Protein 1P90 (pdb70)

Sequence (123 aa):
ERVPEGSIRVAIASNNGEQLDGHFGSCLRFLVYQVSAKDASLVDIRSTLDVALAEDKNAWRVEQIQDCQVLYVVSIGGPAAAKVVRAGIHPLKKPKGCAAQEAIAELQTVMAGSPPPWLAKLV

InterPro domains:
  IPR003731 Dinitrogenase iron-molybdenum cofactor biosynthesis [PF02579] (115-206)
  IPR013480 Nitrogen fixation protein NifX [TIGR02663] (106-220)
  IPR031763 Dinitrogenase iron-molybdenum cofactor, N-terminal [PF16844] (7-91)
  IPR034169 NifX-like domain [cd00853] (107-206)
  IPR036105 Dinitrogenase iron-molybdenum cofactor biosynthesis superfamily [G3DSA:3.30.420.130] (99-221)
  IPR036105 Dinitrogenase iron-molybdenum cofactor biosynthesis superfamily [SSF53146] (102-219)
  IPR038127 Dinitrogenase iron-molybdenum cofactor, N-terminal domain superfamily [G3DSA:1.10.150.590] (1-96)
  IPR051840 NifX/NifY domain-containing protein [PTHR33937] (106-219)

Foldseek 3Di:
DLQDFQWFKEWAFAADDQWNAAELQDGQWIFIWIDGLPDIGGDDIGGLVCLVVDPPNLLSSLVSCLRGQEYEHLYYDPVSVVSNVVSNHHYDHNVVIDGNVVVSNVVSVCNVPPPPPVSVSRD

Solvent-accessible surface area: 6659 Å² total; per-residue (Å²): 123,232,34,64,183,25,17,1,29,0,0,0,0,0,43,88,60,73,71,0,39,0,80,1,42,76,5,95,63,0,0,0,8,41,0,23,23,189,100,50,56,74,74,60,83,50,70,8,142,79,24,75,153,17,180,108,83,40,48,43,25,7,103,39,0,105,50,5,52,1,0,9,0,14,46,28,45,54,95,6,20,38,94,0,82,202,37,52,2,72,33,65,126,59,104,205,27,22,21,0,86,100,0,6,50,79,10,28,100,66,6,70,52,106,30,54,100,80,3,47,171,64,61

Radius of gyration: 13.54 Å; Cα contacts (8 Å, |Δi|>4): 240; chains: 1; bounding box: 26×32×35 Å

Secondary structure (DSSP, 8-state):
----TTEEEEEEEESSTTEE--BTTT-SEEEEEEEESS-EEEEEEEE-GGGGG-SSHHHHHHHHTTT-SEEEESB--HHHHHHHHHTT-EEEE-TT-EEHHHHHHHHHHHHHS---HHHHHH-

Nearest PDB structures (foldseek):
  1p90-assembly1_A  TM=1.008E+00  e=9.260E-25  Azotobacter vinelandii
  2re2-assembly1_A  TM=8.038E-01  e=6.217E-05  Thermoplasma acidophilum DSM 1728
  1o13-assembly1_A  TM=7.625E-01  e=7.097E-04  Thermotoga maritima
  1t3v-assembly1_A  TM=7.363E-01  e=1.879E-03  Thermotoga maritima
  4s01-assembly2_B  TM=4.658E-01  e=2.474E+00  Ruegeria lacuscaerulensis ITI-1157

B-factor: mean 28.6, std 18.73, range [7.7, 100.0]

CATH classification: 3.30.420.130

Organism: Azotobacter vinelandii (NCBI:txid354)

Structure (mmCIF, N/CA/C/O backbone):
da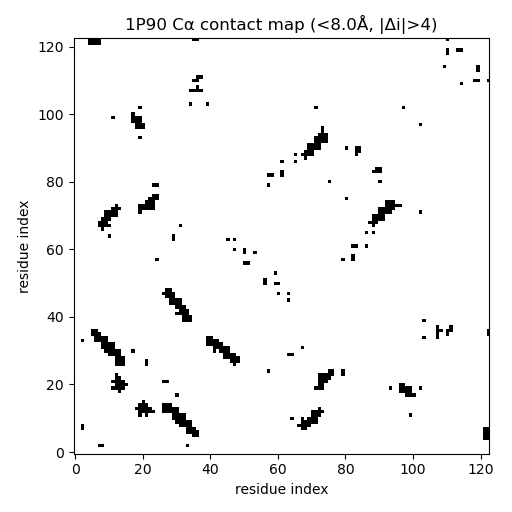ta_1P90
#
_entry.id   1P90
#
_cell.length_a   49.200
_cell.length_b   49.200
_cell.length_c   99.200
_cell.angle_alpha   90.00
_cell.angle_beta   90.00
_cell.angle_gamma   120.00
#
_symmetry.space_group_name_H-M   'P 32 2 1'
#
loop_
_entity.id
_entity.type
_entity.pdbx_description
1 polymer 'hypothetical protein'
2 non-polymer 1,2-ETHANEDIOL
3 water water
#
loop_
_atom_site.group_PDB
_atom_site.id
_atom_site.type_symbol
_atom_site.label_atom_id
_atom_site.label_alt_id
_atom_site.label_comp_id
_atom_site.label_asym_id
_atom_site.label_entity_id
_atom_site.label_seq_id
_atom_site.pdbx_PDB_ins_code
_atom_site.Cartn_x
_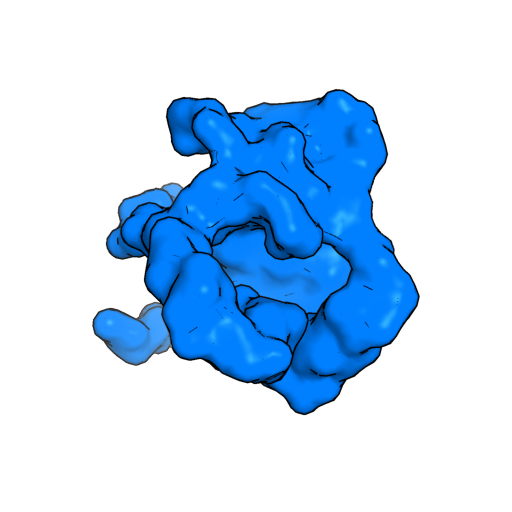atom_site.Cartn_y
_atom_site.Cartn_z
_atom_site.occupancy
_atom_site.B_iso_or_equiv
_atom_site.auth_seq_id
_atom_site.auth_comp_id
_atom_site.auth_asym_id
_atom_site.auth_atom_id
_atom_site.pdbx_PDB_model_num
ATOM 1 N N . GLU A 1 1 ? 1.058 36.484 17.563 1.00 63.04 99 GLU A N 1
ATOM 2 C CA . GLU A 1 1 ? 0.475 37.483 16.673 1.00 73.95 99 GLU A CA 1
ATOM 3 C C . GLU A 1 1 ? -0.993 37.788 16.997 1.00 85.11 99 GLU A C 1
ATOM 4 O O . GLU A 1 1 ? -1.745 36.918 17.435 1.00 95.92 99 GLU A O 1
ATOM 6 N N . ARG A 1 2 ? -1.416 39.041 16.847 1.00 75.19 100 ARG A N 1
ATOM 7 C CA . ARG A 1 2 ? -2.836 39.308 17.058 1.00 72.95 100 ARG A CA 1
ATOM 8 C C . ARG A 1 2 ? -3.327 39.222 15.646 1.00 82.62 100 ARG A C 1
ATOM 9 O O . ARG A 1 2 ? -2.948 40.048 14.829 1.00 84.69 100 ARG A O 1
ATOM 17 N N . VAL A 1 3 ? -4.097 38.162 15.369 1.00 78.05 101 VAL A N 1
ATOM 18 C CA . VAL A 1 3 ? -4.586 37.970 14.013 1.00 71.94 101 VAL A CA 1
ATOM 19 C C . VAL A 1 3 ? -4.934 39.322 13.421 1.00 71.86 101 VAL A C 1
ATOM 20 O O . VAL A 1 3 ? -5.389 40.233 14.130 1.00 73.27 101 VAL A O 1
ATOM 24 N N . PRO A 1 4 ? -4.703 39.398 12.099 1.00 48.84 102 PRO A N 1
ATOM 25 C CA . PRO A 1 4 ? -5.010 40.593 11.356 1.00 43.91 102 PRO A CA 1
ATOM 26 C C . PRO A 1 4 ? -6.513 40.639 11.044 1.00 43.59 102 PRO A C 1
ATOM 27 O O . PRO A 1 4 ? -7.1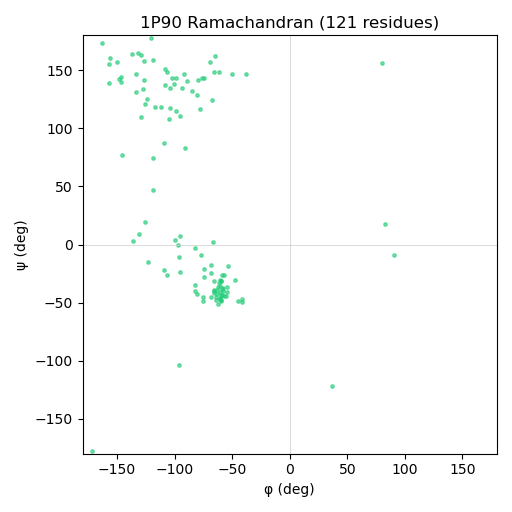82 39.629 10.822 1.00 40.47 102 PRO A O 1
ATOM 31 N N . GLU A 1 5 ? -7.061 41.839 11.123 1.00 40.58 103 GLU A N 1
ATOM 32 C CA . GLU A 1 5 ? -8.470 41.980 10.794 1.00 41.24 103 GLU A CA 1
ATOM 33 C C . GLU A 1 5 ? -8.695 41.303 9.434 1.00 52.47 103 GLU A C 1
ATOM 34 O O . GLU A 1 5 ? -7.842 41.349 8.544 1.00 49.98 103 GLU A O 1
ATOM 40 N N . GLY A 1 6 ? -9.875 40.721 9.252 1.00 40.19 104 GLY A N 1
ATOM 41 C CA . GLY A 1 6 ? -10.163 40.066 7.987 1.00 33.55 104 GLY A CA 1
ATOM 42 C C . GLY A 1 6 ? -9.768 38.600 8.025 1.00 35.21 104 GLY A C 1
ATOM 43 O O . GLY A 1 6 ? -10.098 37.853 7.095 1.00 25.35 104 GLY A O 1
ATOM 44 N N . SER A 1 7 ? -9.075 38.170 9.079 1.00 24.57 105 SER A N 1
ATOM 45 C CA . SER A 1 7 ? -8.691 36.792 9.109 1.00 22.85 105 SER A CA 1
ATOM 46 C C . SER A 1 7 ? -9.092 36.199 10.430 1.00 21.41 105 SER A C 1
ATOM 47 O O . SER A 1 7 ? -9.323 36.948 11.387 1.00 21.66 105 SER A O 1
ATOM 50 N N . ILE A 1 8 ? -9.117 34.860 10.431 1.00 21.58 106 ILE A N 1
ATOM 51 C CA . ILE A 1 8 ? -9.414 34.089 11.642 1.00 21.17 106 ILE A CA 1
ATOM 52 C C . ILE A 1 8 ? -8.372 32.984 11.801 1.00 21.03 106 ILE A C 1
ATOM 53 O O . ILE A 1 8 ? -7.666 32.650 10.852 1.00 23.73 106 ILE A O 1
ATOM 58 N N . ARG A 1 9 ? -8.293 32.373 12.995 1.00 20.98 107 ARG A N 1
ATOM 59 C CA . ARG A 1 9 ? -7.374 31.257 13.230 1.00 11.14 107 ARG A CA 1
ATOM 60 C C . ARG A 1 9 ? -8.190 30.012 13.230 1.00 18.39 107 ARG A C 1
ATOM 61 O O . ARG A 1 9 ? -9.254 29.952 13.849 1.00 20.60 107 ARG A O 1
ATOM 69 N N . VAL A 1 10 ? -7.647 29.031 12.520 1.00 18.24 108 VAL A N 1
ATOM 70 C CA . VAL A 1 10 ? -8.245 27.715 12.334 1.00 17.21 108 VAL A CA 1
ATOM 71 C C . VAL A 1 10 ? -7.300 26.598 12.782 1.00 21.05 108 VAL A C 1
ATOM 72 O O . VAL A 1 10 ? -6.169 26.503 12.308 1.00 17.52 108 VAL A O 1
ATOM 76 N N . ALA A 1 11 ? -7.822 25.762 13.685 1.00 16.82 109 ALA A N 1
ATOM 77 C CA . ALA A 1 11 ? -7.099 24.631 14.229 1.00 14.56 109 ALA A CA 1
ATOM 78 C C . ALA A 1 11 ? -7.551 23.385 13.514 1.00 17.19 109 ALA A C 1
ATOM 79 O O . ALA A 1 11 ? -8.748 23.205 13.255 1.00 16.52 109 ALA A O 1
ATOM 81 N N . ILE A 1 12 ? -6.609 22.522 13.185 1.00 9.88 110 ILE A N 1
ATOM 82 C CA . ILE A 1 12 ? -6.941 21.270 12.542 1.00 10.58 110 ILE A CA 1
ATOM 83 C C . ILE A 1 12 ? -6.341 20.142 13.349 1.00 22.81 110 ILE A C 1
ATOM 84 O O . ILE A 1 12 ? -5.136 20.146 13.534 1.00 19.21 110 ILE A O 1
ATOM 89 N N . ALA A 1 13 ? -7.148 19.207 13.853 1.00 14.00 111 ALA A N 1
ATOM 90 C CA . ALA A 1 13 ? -6.655 18.031 14.581 1.00 18.85 111 ALA A CA 1
ATOM 91 C C . ALA A 1 13 ? -5.883 17.081 13.623 1.00 20.85 111 ALA A C 1
ATOM 92 O O . ALA A 1 13 ? -6.404 16.636 12.581 1.00 17.50 111 ALA A O 1
ATOM 94 N N . SER A 1 14 ? -4.622 16.753 13.944 1.00 15.31 112 SER A N 1
ATOM 95 C CA . SER A 1 14 ? -3.833 15.941 13.023 1.00 15.67 112 SER A CA 1
ATOM 96 C C . SER A 1 14 ? -2.784 15.038 13.640 1.00 20.20 112 SER A C 1
ATOM 97 O O . SER A 1 14 ? -2.311 15.286 14.746 1.00 14.05 112 SER A O 1
ATOM 100 N N . ASN A 1 15 ? -2.425 13.999 12.889 1.00 15.91 113 ASN A N 1
ATOM 101 C CA . ASN A 1 15 ? -1.414 13.050 13.332 1.00 16.31 113 ASN A CA 1
ATOM 102 C C . ASN A 1 15 ? -0.262 12.940 12.332 1.00 17.65 113 ASN A C 1
ATOM 103 O O . ASN A 1 15 ? 0.789 12.368 12.648 1.00 17.17 113 ASN A O 1
ATOM 108 N N . ASN A 1 16 ? -0.480 13.455 11.114 1.00 19.61 114 ASN A N 1
ATOM 109 C CA . ASN A 1 16 ? 0.491 13.399 10.008 1.00 19.48 114 ASN A CA 1
ATOM 110 C C . ASN A 1 16 ? 0.477 14.602 9.082 1.00 26.25 114 ASN A C 1
ATOM 111 O O . ASN A 1 16 ? -0.589 15.110 8.710 1.00 20.70 114 ASN A O 1
ATOM 116 N N . GLY A 1 17 ? 1.695 15.001 8.701 1.00 19.81 115 GLY A N 1
ATOM 117 C CA . GLY A 1 17 ? 1.934 16.087 7.778 1.00 18.33 115 GLY A CA 1
ATOM 118 C C . GLY A 1 17 ? 0.940 17.216 7.949 1.00 18.62 115 GLY A C 1
ATOM 119 O O . GLY A 1 17 ? 0.834 17.822 9.008 1.00 24.92 115 GLY A O 1
ATOM 120 N N . GLU A 1 18 ? 0.236 17.533 6.888 1.00 14.76 116 GLU A N 1
ATOM 121 C CA . GLU A 1 18 ? -0.771 18.590 6.934 1.00 22.05 116 GLU A CA 1
ATOM 122 C C . GLU A 1 18 ? -2.123 17.961 6.606 1.00 21.87 116 GLU A C 1
ATOM 123 O O . GLU A 1 18 ? -2.919 18.438 5.782 1.00 18.22 116 GLU A O 1
ATOM 129 N N . GLN A 1 19 ? -2.348 16.836 7.284 1.00 18.66 117 GLN A N 1
ATOM 130 C CA . GLN A 1 19 ? -3.588 16.117 7.087 1.00 18.10 117 GLN A CA 1
ATOM 131 C C . GLN A 1 19 ? -4.573 16.350 8.224 1.00 17.50 117 GLN A C 1
ATOM 132 O O . GLN A 1 19 ? -4.217 16.401 9.411 1.00 16.77 117 GLN A O 1
ATOM 138 N N . LEU A 1 20 ? -5.834 16.415 7.809 1.00 18.34 118 LEU A N 1
ATOM 139 C CA . LEU A 1 20 ? -6.947 16.466 8.755 1.00 19.49 118 LEU A CA 1
ATOM 140 C C . LEU A 1 20 ? -7.311 14.988 8.969 1.00 17.21 118 LEU A C 1
ATOM 141 O O . LEU A 1 20 ? -8.176 14.438 8.302 1.00 15.51 118 LEU A O 1
ATOM 146 N N . ASP A 1 21 ? -6.580 14.323 9.876 1.00 17.37 119 ASP A N 1
ATOM 147 C CA . ASP A 1 21 ? -6.763 12.925 10.188 1.00 17.78 119 ASP A CA 1
ATOM 148 C C . ASP A 1 21 ? -6.860 12.640 11.680 1.00 15.35 119 ASP A C 1
ATOM 149 O O . ASP A 1 21 ? -6.845 11.476 12.087 1.00 18.43 119 ASP A O 1
ATOM 154 N N . GLY A 1 22 ? -6.959 13.678 12.496 1.00 17.42 120 GLY A N 1
ATOM 155 C CA . GLY A 1 22 ? -7.009 13.403 13.912 1.00 17.41 120 GLY A CA 1
ATOM 156 C C . GLY A 1 22 ? -8.380 13.575 14.596 1.00 17.74 120 GLY A C 1
ATOM 157 O O . GLY A 1 22 ? -9.223 14.408 14.233 1.00 21.86 120 GLY A O 1
ATOM 158 N N . HIS A 1 23 ? -8.534 12.731 15.610 1.00 14.48 121 HIS A N 1
ATOM 159 C CA . HIS A 1 23 ? -9.668 12.681 16.498 1.00 15.59 121 HIS A CA 1
ATOM 160 C C . HIS A 1 23 ? -9.193 13.581 17.635 1.00 19.76 121 HIS A C 1
ATOM 161 O O . HIS A 1 23 ? -8.032 13.543 18.102 1.00 18.41 121 HIS A O 1
ATOM 168 N N . PHE A 1 24 ? -10.087 14.447 18.053 1.00 14.51 122 PHE A N 1
ATOM 169 C CA . PHE A 1 24 ? -9.796 15.427 19.075 1.00 13.39 122 PHE A CA 1
ATOM 170 C C . PHE A 1 24 ? -9.059 14.902 20.278 1.00 22.28 122 PHE A C 1
ATOM 171 O O . PHE A 1 24 ? -8.096 15.539 20.741 1.00 17.70 122 PHE A O 1
ATOM 179 N N . GLY A 1 25 ? -9.578 13.783 20.794 1.00 13.61 123 GLY A N 1
ATOM 180 C CA . GLY A 1 25 ? -9.064 13.195 22.005 1.00 13.81 123 GLY A CA 1
ATOM 181 C C . GLY A 1 25 ? -7.782 12.436 21.873 1.00 17.08 123 GLY A C 1
ATOM 182 O O . GLY A 1 25 ? -7.226 12.027 22.871 1.00 20.62 123 GLY A O 1
ATOM 183 N N . SER A 1 26 ? -7.313 12.209 20.676 1.00 15.24 124 SER A N 1
ATOM 184 C CA . SER A 1 26 ? -6.099 11.456 20.604 1.00 12.18 124 SER A CA 1
ATOM 185 C C . SER A 1 26 ? -5.085 12.004 19.611 1.00 19.10 124 SER A C 1
ATOM 186 O O . SER A 1 26 ? -4.034 11.388 19.417 1.00 22.26 124 SER A O 1
ATOM 189 N N . CYS A 1 27 ? -5.389 13.119 18.976 1.00 11.44 125 CYS A N 1
ATOM 190 C CA . CYS A 1 27 ? -4.471 13.684 17.994 1.00 13.64 125 CYS A CA 1
ATOM 191 C C . CYS A 1 27 ? -3.097 14.083 18.561 1.00 16.17 125 CYS A C 1
ATOM 192 O O . CYS A 1 27 ? -2.979 14.493 19.723 1.00 15.26 125 CYS A O 1
ATOM 195 N N . LEU A 1 28 ? -2.057 13.975 17.728 1.00 16.17 126 LEU A N 1
ATOM 196 C CA . LEU A 1 28 ? -0.690 14.342 18.091 1.00 22.27 126 LEU A CA 1
ATOM 197 C C . LEU A 1 28 ? -0.456 15.853 18.155 1.00 20.42 126 LEU A C 1
ATOM 198 O O . LEU A 1 28 ? 0.434 16.327 18.863 1.00 13.34 126 LEU A O 1
ATOM 203 N N . ARG A 1 29 ? -1.202 16.655 17.385 1.00 11.81 127 ARG A N 1
ATOM 204 C CA . ARG A 1 29 ? -0.982 18.082 17.413 1.00 12.67 127 ARG A CA 1
ATOM 205 C C . ARG A 1 29 ? -2.185 18.788 16.801 1.00 17.27 127 ARG A C 1
ATOM 206 O O . ARG A 1 29 ? -3.050 18.135 16.222 1.00 20.77 127 ARG A O 1
ATOM 214 N N . PHE A 1 30 ? -2.189 20.102 16.881 1.00 9.40 128 PHE A N 1
ATOM 215 C CA . PHE A 1 30 ? -3.192 20.933 16.245 1.00 9.38 128 PHE A CA 1
ATOM 216 C C . PHE A 1 30 ? -2.466 21.808 15.210 1.00 17.15 128 PHE A C 1
ATOM 217 O O . PHE A 1 30 ? -1.590 22.581 15.598 1.00 16.16 128 PHE A O 1
ATOM 225 N N . LEU A 1 31 ? -2.782 21.701 13.906 1.00 18.61 129 LEU A N 1
ATOM 226 C CA . LEU A 1 31 ? -2.172 22.579 12.896 1.00 12.83 129 LEU A CA 1
ATOM 227 C C . LEU A 1 31 ? -2.968 23.868 13.004 1.00 20.19 129 LEU A C 1
ATOM 228 O O . LEU A 1 31 ? -4.196 23.810 13.015 1.00 23.53 129 LEU A O 1
ATOM 233 N N . VAL A 1 32 ? -2.328 25.018 13.149 1.00 14.52 130 VAL A N 1
ATOM 234 C CA . VAL A 1 32 ? -3.095 26.246 13.272 1.00 9.44 130 VAL A CA 1
ATOM 235 C C . VAL A 1 32 ? -2.899 27.115 12.046 1.00 29.14 130 VAL A C 1
ATOM 236 O O . VAL A 1 32 ? -1.767 27.530 11.795 1.00 20.16 130 VAL A O 1
ATOM 240 N N . TYR A 1 33 ? -3.991 27.400 11.299 1.00 16.94 131 TYR A N 1
ATOM 241 C CA . TYR A 1 33 ? -3.870 28.244 10.107 1.00 17.83 131 TYR A CA 1
ATOM 242 C C . TYR A 1 33 ? -4.478 29.648 10.289 1.00 20.70 131 TYR A C 1
ATOM 243 O O . TYR A 1 33 ? -5.408 29.850 11.065 1.00 15.15 131 TYR A O 1
ATOM 252 N N . GLN A 1 34 ? -3.953 30.658 9.584 1.00 22.04 132 GLN A N 1
ATOM 253 C CA . GLN A 1 34 ? -4.488 32.039 9.592 1.00 25.13 132 GLN A CA 1
ATOM 254 C C . GLN A 1 34 ? -5.186 32.080 8.253 1.00 14.89 132 GLN A C 1
ATOM 255 O O . GLN A 1 34 ? -4.568 31.816 7.225 1.00 15.21 132 GLN A O 1
ATOM 261 N N . VAL A 1 35 ? -6.499 32.262 8.286 1.00 18.38 133 VAL A N 1
ATOM 262 C CA . VAL A 1 35 ? -7.326 32.189 7.090 1.00 16.96 133 VAL A CA 1
ATOM 263 C C . VAL A 1 35 ? -8.232 33.405 6.880 1.00 19.30 133 VAL A C 1
ATOM 264 O O . VAL A 1 35 ? -8.913 33.905 7.799 1.00 18.58 133 VAL A O 1
ATOM 268 N N . SER A 1 36 ? -8.219 33.876 5.634 1.00 17.73 134 SER A N 1
ATOM 269 C CA . SER A 1 36 ? -9.085 34.991 5.272 1.00 14.66 134 SER A CA 1
ATOM 270 C C . SER A 1 36 ? -9.928 34.393 4.165 1.00 16.08 134 SER A C 1
ATOM 271 O O . SER A 1 36 ? -9.764 33.227 3.746 1.00 18.02 134 SER A O 1
ATOM 274 N N . ALA A 1 37 ? -10.856 35.195 3.669 1.00 23.90 135 ALA A N 1
ATOM 275 C CA . ALA A 1 37 ? -11.712 34.640 2.636 1.00 22.73 135 ALA A CA 1
ATOM 276 C C . ALA A 1 37 ? -10.952 34.183 1.427 1.00 18.95 135 ALA A C 1
ATOM 277 O O . ALA A 1 37 ? -11.391 33.230 0.788 1.00 20.27 135 ALA A O 1
ATOM 279 N N . LYS A 1 38 ? -9.835 34.871 1.140 1.00 19.04 136 LYS A N 1
ATOM 280 C CA . LYS A 1 38 ? -9.049 34.548 -0.036 1.00 18.81 136 LYS A CA 1
ATOM 281 C C . LYS A 1 38 ? -7.695 33.889 0.209 1.00 32.21 136 LYS A C 1
ATOM 282 O O . LYS A 1 38 ? -7.112 33.293 -0.689 1.00 34.80 136 LYS A O 1
ATOM 288 N N . ASP A 1 39 ? -7.155 34.069 1.403 1.00 22.17 137 ASP A N 1
ATOM 289 C CA . ASP A 1 39 ? -5.830 33.534 1.651 1.00 25.54 137 ASP A CA 1
ATOM 290 C C . ASP A 1 39 ? -5.769 32.657 2.882 1.00 19.39 137 ASP A C 1
ATOM 291 O O . ASP A 1 39 ? -6.615 32.813 3.742 1.00 17.17 137 ASP A O 1
ATOM 300 N N . ALA A 1 40 ? -4.776 31.790 2.951 1.00 12.05 138 ALA A N 1
ATOM 301 C CA . ALA A 1 40 ? -4.610 30.960 4.125 1.00 14.31 138 ALA A CA 1
ATOM 302 C C . ALA A 1 40 ? -3.133 30.705 4.392 1.00 28.68 138 ALA A C 1
ATOM 303 O O . ALA A 1 40 ? -2.362 30.548 3.471 1.00 27.10 138 ALA A O 1
ATOM 305 N N . SER A 1 41 ? -2.696 30.635 5.634 1.00 27.49 139 SER A N 1
ATOM 306 C CA . SER A 1 41 ? -1.289 30.345 5.875 1.00 21.33 139 SER A CA 1
ATOM 307 C C . SER A 1 41 ? -1.105 29.565 7.156 1.00 19.16 139 SER A C 1
ATOM 308 O O . SER A 1 41 ? -1.824 29.787 8.123 1.00 17.18 139 SER A O 1
ATOM 311 N N . LEU A 1 42 ? -0.161 28.626 7.131 1.00 19.40 140 LEU A N 1
ATOM 312 C CA . LEU A 1 42 ? 0.120 27.813 8.290 1.00 18.60 140 LEU A CA 1
ATOM 313 C C . LEU A 1 42 ? 0.931 28.668 9.210 1.00 23.83 140 LEU A C 1
ATOM 314 O O . LEU A 1 42 ? 2.035 29.083 8.863 1.00 20.10 140 LEU A O 1
ATOM 319 N N . VAL A 1 43 ? 0.378 28.940 10.381 1.00 17.13 141 VAL A N 1
ATOM 320 C CA . VAL A 1 43 ? 1.090 29.778 11.323 1.00 22.50 141 VAL A CA 1
ATOM 321 C C . VAL A 1 43 ? 1.700 29.077 12.535 1.00 24.71 141 VAL A C 1
ATOM 322 O O . VAL A 1 43 ? 2.660 29.599 13.093 1.00 20.10 141 VAL A O 1
ATOM 326 N N . ASP A 1 44 ? 1.149 27.943 12.957 1.00 19.35 142 ASP A N 1
ATOM 327 C CA . ASP A 1 44 ? 1.669 27.277 14.155 1.00 12.95 142 ASP A CA 1
ATOM 328 C C . ASP A 1 44 ? 1.316 25.818 14.125 1.00 17.53 142 ASP A C 1
ATOM 329 O O . ASP A 1 44 ? 0.374 25.416 13.437 1.00 20.75 142 ASP A O 1
ATOM 334 N N . ILE A 1 45 ? 2.125 25.034 14.828 1.00 20.01 143 ILE A N 1
ATOM 335 C CA . ILE A 1 45 ? 1.921 23.603 14.976 1.00 19.77 143 ILE A CA 1
ATOM 336 C C . ILE A 1 45 ? 1.999 23.357 16.467 1.00 26.16 143 ILE A C 1
ATOM 337 O O . ILE A 1 45 ? 3.048 23.534 17.057 1.00 20.08 143 ILE A O 1
ATOM 342 N N . ARG A 1 46 ? 0.871 23.038 17.089 1.00 18.78 144 ARG A N 1
ATOM 343 C CA . ARG A 1 46 ? 0.786 22.848 18.521 1.00 16.22 144 ARG A CA 1
ATOM 344 C C . ARG A 1 46 ? 0.682 21.381 18.934 1.00 19.87 144 ARG A C 1
ATOM 345 O O . ARG A 1 46 ? -0.291 20.680 18.751 1.00 19.64 144 ARG A O 1
ATOM 353 N N . SER A 1 47 ? 1.753 20.865 19.503 1.00 16.94 145 SER A N 1
ATOM 354 C CA . SER A 1 47 ? 1.806 19.481 19.890 1.00 17.48 145 SER A CA 1
ATOM 355 C C . SER A 1 47 ? 0.991 19.206 21.144 1.00 14.16 145 SER A C 1
ATOM 356 O O . SER A 1 47 ? 0.907 20.046 22.043 1.00 19.30 145 SER A O 1
ATOM 361 N N . THR A 1 48 ? 0.339 18.037 21.178 1.00 18.42 146 THR A N 1
ATOM 362 C CA . THR A 1 48 ? -0.512 17.739 22.338 1.00 15.86 146 THR A CA 1
ATOM 363 C C . THR A 1 48 ? 0.231 16.921 23.373 1.00 21.92 146 THR A C 1
ATOM 364 O O . THR A 1 48 ? -0.331 16.423 24.367 1.00 11.07 146 THR A O 1
ATOM 368 N N . LEU A 1 49 ? 1.531 16.759 23.118 1.00 15.99 147 LEU A N 1
ATOM 369 C CA . LEU A 1 49 ? 2.314 15.958 24.038 1.00 21.37 147 LEU A CA 1
ATOM 370 C C . LEU A 1 49 ? 2.030 16.166 25.543 1.00 17.88 147 LEU A C 1
ATOM 371 O O . LEU A 1 49 ? 1.854 15.220 26.322 1.00 20.09 147 LEU A O 1
ATOM 376 N N . ASP A 1 50 ? 2.017 17.408 25.983 1.00 14.71 148 ASP A N 1
ATOM 377 C CA . ASP A 1 50 ? 1.851 17.724 27.382 1.00 16.30 148 ASP A CA 1
ATOM 378 C C . ASP A 1 50 ? 0.524 17.411 28.034 1.00 21.59 148 ASP A C 1
ATOM 379 O O . ASP A 1 50 ? 0.320 17.715 29.233 1.00 18.51 148 ASP A O 1
ATOM 384 N N . VAL A 1 51 ? -0.345 16.828 27.218 1.00 18.71 149 VAL A N 1
ATOM 385 C CA . VAL A 1 51 ? -1.661 16.431 27.733 1.00 18.88 149 VAL A CA 1
ATOM 386 C C . VAL A 1 51 ? -1.412 15.292 28.710 1.00 18.62 149 VAL A C 1
ATOM 387 O O . VAL A 1 51 ? -2.190 15.050 29.639 1.00 17.33 149 VAL A O 1
ATOM 391 N N . ALA A 1 52 ? -0.289 14.600 28.513 1.00 15.81 150 ALA A N 1
ATOM 392 C CA . ALA A 1 52 ? 0.045 13.520 29.423 1.00 18.91 150 ALA A CA 1
ATOM 393 C C . ALA A 1 52 ? 0.163 14.014 30.851 1.00 18.40 150 ALA A C 1
ATOM 394 O O . ALA A 1 52 ? -0.035 13.282 31.810 1.00 24.06 150 ALA A O 1
ATOM 396 N N . LEU A 1 53 ? 0.490 15.273 31.038 1.00 15.51 151 LEU A N 1
ATOM 397 C CA . LEU A 1 53 ? 0.664 15.757 32.380 1.00 16.32 151 LEU A CA 1
ATOM 398 C C . LEU A 1 53 ? -0.561 16.463 32.945 1.00 28.36 151 LEU A C 1
ATOM 399 O O . LEU A 1 53 ? -0.587 16.988 34.074 1.00 24.63 151 LEU A O 1
ATOM 404 N N . ALA A 1 54 ? -1.599 16.539 32.133 1.00 21.76 152 ALA A N 1
ATOM 405 C CA . ALA A 1 54 ? -2.785 17.253 32.584 1.00 18.02 152 ALA A CA 1
ATOM 406 C C . ALA A 1 54 ? -3.779 16.378 33.334 1.00 17.87 152 ALA A C 1
ATOM 407 O O . ALA A 1 54 ? -4.011 15.261 32.895 1.00 19.13 152 ALA A O 1
ATOM 409 N N . GLU A 1 55 ? -4.398 16.904 34.409 1.00 19.83 153 GLU A N 1
ATOM 410 C CA . GLU A 1 55 ? -5.442 16.135 35.092 1.00 27.47 153 GLU A CA 1
ATOM 411 C C . GLU A 1 55 ? -6.787 16.304 34.339 1.00 24.08 153 GLU A C 1
ATOM 412 O O . GLU A 1 55 ? -7.642 15.403 34.250 1.00 17.02 153 GLU A O 1
ATOM 418 N N . ASP A 1 56 ? -6.975 17.504 33.789 1.00 17.48 154 ASP A N 1
ATOM 419 C CA . ASP A 1 56 ? -8.175 17.806 33.034 1.00 17.42 154 ASP A CA 1
ATOM 420 C C . ASP A 1 56 ? -7.759 17.920 31.587 1.00 15.27 154 ASP A C 1
ATOM 421 O O . ASP A 1 56 ? -7.430 18.979 31.074 1.00 15.31 154 ASP A O 1
ATOM 430 N N . LYS A 1 57 ? -7.761 16.770 30.928 1.00 16.97 155 LYS A N 1
ATOM 431 C CA . LYS A 1 57 ? -7.299 16.628 29.571 1.00 14.49 155 LYS A CA 1
ATOM 432 C C . LYS A 1 57 ? -8.040 17.350 2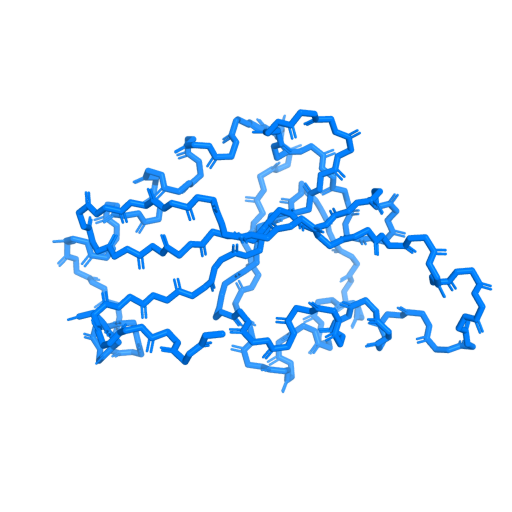8.459 1.00 20.99 155 LYS A C 1
ATOM 433 O O . LYS A 1 57 ? -7.387 17.936 27.573 1.00 17.50 155 LYS A O 1
ATOM 439 N N . ASN A 1 58 ? -9.380 17.303 28.458 1.00 17.95 156 ASN A N 1
ATOM 440 C CA . ASN A 1 58 ? -10.097 18.030 27.390 1.00 18.26 156 ASN A CA 1
ATOM 441 C C . ASN A 1 58 ? -9.874 19.526 27.557 1.00 13.84 156 ASN A C 1
ATOM 442 O O . ASN A 1 58 ? -9.641 20.237 26.575 1.00 17.57 156 ASN A O 1
ATOM 447 N N . ALA A 1 59 ? -9.928 20.001 28.815 1.00 15.10 157 ALA A N 1
ATOM 448 C CA . ALA A 1 59 ? -9.678 21.413 29.111 1.00 12.00 157 ALA A CA 1
ATOM 449 C C . ALA A 1 59 ? -8.312 21.864 28.581 1.00 16.27 157 ALA A C 1
ATOM 450 O O . ALA A 1 59 ? -8.118 22.922 27.952 1.00 15.27 157 ALA A O 1
ATOM 452 N N . TRP A 1 60 ? -7.328 21.018 28.815 1.00 18.07 158 TRP A N 1
ATOM 453 C CA . TRP A 1 60 ? -5.957 21.298 28.344 1.00 16.45 158 TRP A CA 1
ATOM 454 C C . TRP A 1 60 ? -5.902 21.413 26.826 1.00 11.90 158 TRP A C 1
ATOM 455 O O . TRP A 1 60 ? -5.284 22.314 26.253 1.00 13.40 158 TRP A O 1
ATOM 466 N N . ARG A 1 61 ? -6.551 20.448 26.160 1.00 13.25 159 ARG A N 1
ATOM 467 C CA . ARG A 1 61 ? -6.562 20.447 24.694 1.00 19.13 159 ARG A CA 1
ATOM 468 C C . ARG A 1 61 ? -7.193 21.721 24.169 1.00 15.97 159 ARG A C 1
ATOM 469 O O . ARG A 1 61 ? -6.681 22.427 23.315 1.00 16.58 159 ARG A O 1
ATOM 477 N N . VAL A 1 62 ? -8.345 22.044 24.716 1.00 12.78 160 VAL A N 1
ATOM 478 C CA . VAL A 1 62 ? -8.992 23.247 24.260 1.00 15.09 160 VAL A CA 1
ATOM 479 C C . VAL A 1 62 ? -8.120 24.478 24.506 1.00 15.81 160 VAL A C 1
ATOM 480 O O . VAL A 1 62 ? -8.090 25.434 23.732 1.00 15.73 160 VAL A O 1
ATOM 484 N N . GLU A 1 63 ? -7.396 24.470 25.622 1.00 16.99 161 GLU A N 1
ATOM 485 C CA . GLU A 1 63 ? -6.531 25.593 25.926 1.00 18.75 161 GLU A CA 1
ATOM 486 C C . GLU A 1 63 ? -5.488 25.774 24.829 1.00 20.29 161 GLU A C 1
ATOM 487 O O . GLU A 1 63 ? -5.053 26.897 24.550 1.00 23.68 161 GLU A O 1
ATOM 493 N N . GLN A 1 64 ? -5.076 24.677 24.196 1.00 14.00 162 GLN A N 1
ATOM 494 C CA . GLN A 1 64 ? -4.092 24.832 23.157 1.00 8.70 162 GLN A CA 1
ATOM 495 C C . GLN A 1 64 ? -4.668 25.543 21.958 1.00 21.62 162 GLN A C 1
ATOM 496 O O . GLN A 1 64 ? -3.888 26.021 21.155 1.00 19.45 162 GLN A O 1
ATOM 502 N N . ILE A 1 65 ? -6.004 25.634 21.800 1.00 18.48 163 ILE A N 1
ATOM 503 C CA . ILE A 1 65 ? -6.571 26.268 20.599 1.00 17.63 163 ILE A CA 1
ATOM 504 C C . ILE A 1 65 ? -7.544 27.397 20.940 1.00 20.26 163 ILE A C 1
ATOM 505 O O . ILE A 1 65 ? -8.415 27.786 20.154 1.00 16.58 163 ILE A O 1
ATOM 510 N N . GLN A 1 66 ? -7.420 27.886 22.172 1.00 15.40 164 GLN A N 1
ATOM 511 C CA . GLN A 1 66 ? -8.291 28.935 22.684 1.00 18.70 164 GLN A CA 1
ATOM 512 C C . GLN A 1 66 ? -8.355 30.182 21.805 1.00 29.29 164 GLN A C 1
ATOM 513 O O . GLN A 1 66 ? -9.254 31.006 21.924 1.00 23.14 164 GLN A O 1
ATOM 519 N N . ASP A 1 67 ? -7.381 30.355 20.910 1.00 22.27 165 ASP A N 1
ATOM 520 C CA . ASP A 1 67 ? -7.389 31.531 20.085 1.00 22.15 165 ASP A CA 1
ATOM 521 C C . ASP A 1 67 ? -7.956 31.270 18.695 1.00 25.27 165 ASP A C 1
ATOM 522 O O . ASP A 1 67 ? -7.908 32.165 17.852 1.00 24.39 165 ASP A O 1
ATOM 527 N N . CYS A 1 68 ? -8.443 30.043 18.438 1.00 19.30 166 CYS A N 1
ATOM 528 C CA . CYS A 1 68 ? -9.020 29.675 17.137 1.00 15.74 166 CYS A CA 1
ATOM 529 C C . CYS A 1 68 ? -10.536 29.904 17.093 1.00 22.02 166 CYS A C 1
ATOM 530 O O . CYS A 1 68 ? -11.237 29.731 18.086 1.00 19.11 166 CYS A O 1
ATOM 533 N N . GLN A 1 69 ? -11.081 30.267 15.940 1.00 15.39 167 GLN A N 1
ATOM 534 C CA . GLN A 1 69 ? -12.516 30.471 15.901 1.00 15.89 167 GLN A CA 1
ATOM 535 C C . GLN A 1 69 ? -13.240 29.211 15.425 1.00 24.64 167 GLN A C 1
ATOM 536 O O . GLN A 1 69 ? -14.443 28.938 15.644 1.00 20.29 167 GLN A O 1
ATOM 542 N N . VAL A 1 70 ? -12.462 28.421 14.703 1.00 15.44 168 VAL A N 1
ATOM 543 C CA . VAL A 1 70 ? -12.942 27.183 14.120 1.00 16.44 168 VAL A CA 1
ATOM 544 C C . VAL A 1 70 ? -11.962 26.068 14.381 1.00 17.86 168 VAL A C 1
ATOM 545 O O . VAL A 1 70 ? -10.755 26.340 14.395 1.00 13.74 168 VAL A O 1
ATOM 549 N N . LEU A 1 71 ? -12.518 24.865 14.543 1.00 11.63 169 LEU A N 1
ATOM 550 C CA . LEU A 1 71 ? -11.731 23.674 14.752 1.00 15.28 169 LEU A CA 1
ATOM 551 C C . LEU A 1 71 ? -12.232 22.572 13.859 1.00 21.86 169 LEU A C 1
ATOM 552 O O . LEU A 1 71 ? -13.433 22.325 13.813 1.00 13.76 169 LEU A O 1
ATOM 557 N N . TYR A 1 72 ? -11.316 21.905 13.151 1.00 17.76 170 TYR A N 1
ATOM 558 C CA . TYR A 1 72 ? -11.709 20.758 12.320 1.00 15.91 170 TYR A CA 1
ATOM 559 C C . TYR A 1 72 ? -11.199 19.484 12.971 1.00 17.82 170 TYR A C 1
ATOM 560 O O . TYR A 1 72 ? -10.031 19.469 13.396 1.00 19.50 170 TYR A O 1
ATOM 569 N N . VAL A 1 73 ? -12.020 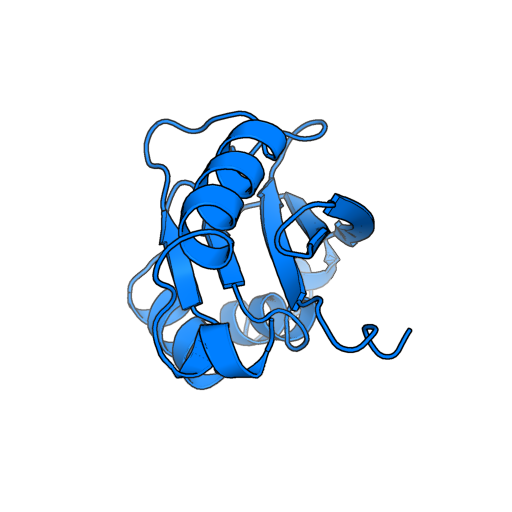18.430 13.013 1.00 13.08 171 VAL A N 1
ATOM 570 C CA . VAL A 1 73 ? -11.648 17.134 13.545 1.00 9.35 171 VAL A CA 1
ATOM 571 C C . VAL A 1 73 ? -12.171 16.047 12.616 1.00 12.38 171 VAL A C 1
ATOM 572 O O . VAL A 1 73 ? -13.042 16.300 11.815 1.00 15.88 171 VAL A O 1
ATOM 576 N N . VAL A 1 74 ? -11.676 14.832 12.745 1.00 11.11 172 VAL A N 1
ATOM 577 C CA . VAL A 1 74 ? -12.242 13.722 12.002 1.00 15.24 172 VAL A CA 1
ATOM 578 C C . VAL A 1 74 ? -13.486 13.349 12.847 1.00 17.18 172 VAL A C 1
ATOM 579 O O . VAL A 1 74 ? -14.578 13.089 12.358 1.00 18.10 172 VAL A O 1
ATOM 583 N N . SER A 1 75 ? -13.273 13.354 14.174 1.00 12.64 173 SER A N 1
ATOM 584 C CA . SER A 1 75 ? -14.271 13.096 15.209 1.00 14.55 173 SER A CA 1
ATOM 585 C C . SER A 1 75 ? -13.940 13.704 16.574 1.00 20.37 173 SER A C 1
ATOM 586 O O . SER A 1 75 ? -12.788 14.033 16.873 1.00 17.76 173 SER A O 1
ATOM 589 N N . ILE A 1 76 ? -14.950 13.857 17.429 1.00 14.92 174 ILE A N 1
ATOM 590 C CA . ILE A 1 76 ? -14.768 14.442 18.761 1.00 14.68 174 ILE A CA 1
ATOM 591 C C . ILE A 1 76 ? -15.880 13.986 19.691 1.00 23.67 174 ILE A C 1
ATOM 592 O O . ILE A 1 76 ? -17.013 13.993 19.263 1.00 23.19 174 ILE A O 1
ATOM 597 N N . GLY A 1 77 ? -15.598 13.650 20.945 1.00 16.53 175 GLY A N 1
ATOM 598 C CA . GLY A 1 77 ? -16.631 13.246 21.911 1.00 16.02 175 GLY A CA 1
ATOM 599 C C . GLY A 1 77 ? -17.600 14.385 22.228 1.00 21.49 175 GLY A C 1
ATOM 600 O O . GLY A 1 77 ? -17.330 15.574 21.973 1.00 17.31 175 GLY A O 1
ATOM 601 N N . GLY A 1 78 ? -18.769 14.042 22.799 1.00 25.65 176 GLY A N 1
ATOM 602 C CA . GLY A 1 78 ? -19.768 15.056 23.119 1.00 16.24 176 GLY A CA 1
ATOM 603 C C . GLY A 1 78 ? -19.289 16.082 24.144 1.00 19.89 176 GLY A C 1
ATOM 604 O O . GLY A 1 78 ? -19.340 17.296 23.958 1.00 21.82 176 GLY A O 1
ATOM 605 N N . PRO A 1 79 ? -18.783 15.587 25.227 1.00 13.59 177 PRO A N 1
ATOM 606 C CA . PRO A 1 79 ? -18.244 16.420 26.301 1.00 19.22 177 PRO A CA 1
ATOM 607 C C . PRO A 1 79 ? -17.105 17.321 25.824 1.00 17.04 177 PRO A C 1
ATOM 608 O O . PRO A 1 79 ? -17.058 18.494 26.199 1.00 15.40 177 PRO A O 1
ATOM 612 N N . ALA A 1 80 ? -16.205 16.743 25.009 1.00 21.02 178 ALA A N 1
ATOM 613 C CA . ALA A 1 80 ? -15.079 17.465 24.434 1.00 20.53 178 ALA A CA 1
ATOM 614 C C . ALA A 1 80 ? -15.634 18.574 23.594 1.00 12.63 178 ALA A C 1
ATOM 615 O O . ALA A 1 80 ? -15.242 19.739 23.696 1.00 13.72 178 ALA A O 1
ATOM 617 N N . ALA A 1 81 ? -16.633 18.216 22.774 1.00 14.62 179 ALA A N 1
ATOM 618 C CA . ALA A 1 81 ? -17.201 19.265 21.914 1.00 15.83 179 ALA A CA 1
ATOM 619 C C . ALA A 1 81 ? -17.843 20.426 22.669 1.00 15.52 179 ALA A C 1
ATOM 620 O O . ALA A 1 81 ? -17.775 21.616 22.300 1.00 17.38 179 ALA A O 1
ATOM 622 N N . ALA A 1 82 ? -18.482 20.091 23.788 1.00 16.18 180 ALA A N 1
ATOM 623 C CA . ALA A 1 82 ? -19.129 21.133 24.618 1.00 18.33 180 ALA A CA 1
ATOM 624 C C . ALA A 1 82 ? -18.126 22.159 25.112 1.00 12.58 180 ALA A C 1
ATOM 625 O O . ALA A 1 82 ? -18.357 23.390 25.107 1.00 16.01 180 ALA A O 1
ATOM 627 N N . LYS A 1 83 ? -16.966 21.610 25.559 1.00 16.67 181 LYS A N 1
ATOM 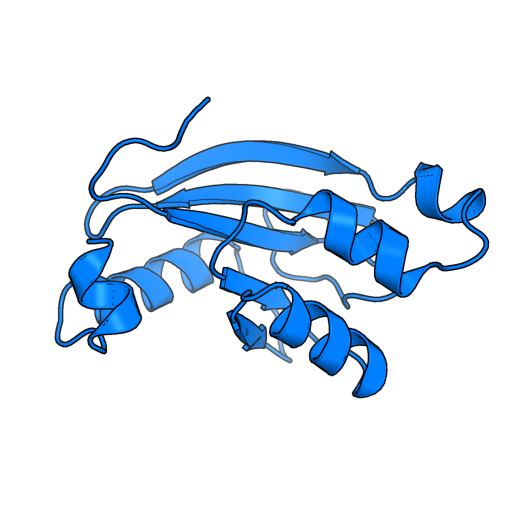628 C CA . LYS A 1 83 ? -15.885 22.479 26.036 1.00 17.48 181 LYS A CA 1
ATOM 629 C C . LYS A 1 83 ? -15.354 23.299 24.870 1.00 15.69 181 LYS A C 1
ATOM 630 O O . LYS A 1 83 ? -15.056 24.483 25.023 1.00 19.30 181 LYS A O 1
ATOM 636 N N . VAL A 1 84 ? -15.256 22.673 23.688 1.00 15.37 182 VAL A N 1
ATOM 637 C CA . VAL A 1 84 ? -14.762 23.411 22.529 1.00 14.54 182 VAL A CA 1
ATOM 638 C C . VAL A 1 84 ? -15.693 24.592 22.289 1.00 17.44 182 VAL A C 1
ATOM 639 O O . VAL A 1 84 ? -15.272 25.742 22.099 1.00 16.63 182 VAL A O 1
ATOM 643 N N . VAL A 1 85 ? -16.988 24.258 22.305 1.00 18.84 183 VAL A N 1
ATOM 644 C CA . VAL A 1 85 ? -18.021 25.267 22.079 1.00 19.08 183 VAL A CA 1
ATOM 645 C C . VAL A 1 85 ? -18.026 26.334 23.160 1.00 20.20 183 VAL A C 1
ATOM 646 O O . VAL A 1 85 ? -18.160 27.529 22.890 1.00 22.55 183 VAL A O 1
ATOM 650 N N . ARG A 1 86 ? -17.880 25.897 24.421 1.00 19.58 184 ARG A N 1
ATOM 651 C CA . ARG A 1 86 ? -17.848 26.881 25.495 1.00 20.52 184 ARG A CA 1
ATOM 652 C C . ARG A 1 86 ? -16.761 27.931 25.335 1.00 30.29 184 ARG A C 1
ATOM 653 O O . ARG A 1 86 ? -16.846 29.062 25.818 1.00 22.72 184 ARG A O 1
ATOM 661 N N . ALA A 1 87 ? -15.703 27.535 24.628 1.00 24.61 185 ALA A N 1
ATOM 662 C CA . ALA A 1 87 ? -14.555 28.370 24.380 1.00 20.93 185 ALA A CA 1
ATOM 663 C C . ALA A 1 87 ? -14.807 29.308 23.220 1.00 23.65 185 ALA A C 1
ATOM 664 O O . ALA A 1 87 ? -13.945 30.125 22.875 1.00 24.88 185 ALA A O 1
ATOM 666 N N . GLY A 1 88 ? -15.987 29.162 22.606 1.00 24.40 186 GLY A N 1
ATOM 667 C CA . GLY A 1 88 ? -16.357 29.988 21.463 1.00 26.71 186 GLY A CA 1
ATOM 668 C C . GLY A 1 88 ? -15.791 29.464 20.139 1.00 21.78 186 GLY A C 1
ATOM 669 O O . GLY A 1 88 ? -15.750 30.172 19.145 1.00 24.84 186 GLY A O 1
ATOM 670 N N . ILE A 1 89 ? -15.376 28.211 20.114 1.00 16.60 187 ILE A N 1
ATOM 671 C CA . ILE A 1 89 ? -14.826 27.659 18.892 1.00 18.77 187 ILE A CA 1
ATOM 672 C C . ILE A 1 89 ? -15.926 26.898 18.246 1.00 22.67 187 ILE A C 1
ATOM 673 O O . ILE A 1 89 ? -16.724 26.318 18.978 1.00 19.86 187 ILE A O 1
ATOM 678 N N . HIS A 1 90 ? -15.956 26.949 16.922 1.00 16.85 188 HIS A N 1
ATOM 679 C CA . HIS A 1 90 ? -16.941 26.193 16.174 1.00 15.81 188 HIS A CA 1
ATOM 680 C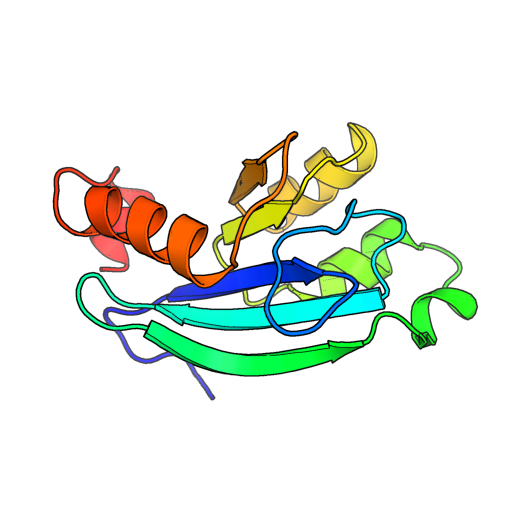 C . HIS A 1 90 ? -16.292 24.918 15.671 1.00 14.72 188 HIS A C 1
ATOM 681 O O . HIS A 1 90 ? -15.415 25.006 14.802 1.00 17.53 188 HIS A O 1
ATOM 688 N N . PRO A 1 91 ? -16.751 23.742 16.141 1.00 16.13 189 PRO A N 1
ATOM 689 C CA . PRO A 1 91 ? -16.216 22.464 15.691 1.00 11.38 189 PRO A CA 1
ATOM 690 C C . PRO A 1 91 ? -16.863 21.943 14.398 1.00 24.62 189 PRO A C 1
ATOM 691 O O . PRO A 1 91 ? -18.091 21.923 14.273 1.00 25.17 189 PRO A O 1
ATOM 695 N N . LEU A 1 92 ? -16.056 21.501 13.424 1.00 18.94 190 LEU A N 1
ATOM 696 C CA . LEU A 1 92 ? -16.499 20.972 12.136 1.00 14.86 190 LEU A CA 1
ATOM 697 C C . LEU A 1 92 ? -15.851 19.627 12.001 1.00 20.95 190 LEU A C 1
ATOM 698 O O . LEU A 1 92 ? -14.724 19.432 12.425 1.00 18.12 190 LEU A O 1
ATOM 703 N N . LYS A 1 93 ? -16.564 18.668 11.450 1.00 15.62 191 LYS A N 1
ATOM 704 C CA . LYS A 1 93 ? -15.983 17.388 11.370 1.00 16.15 191 LYS A CA 1
ATOM 705 C C . LYS A 1 93 ? -15.834 16.927 9.939 1.00 25.06 191 LYS A C 1
ATOM 706 O O . LYS A 1 93 ? -16.560 17.372 9.064 1.00 28.82 191 LYS A O 1
ATOM 712 N N . LYS A 1 94 ? -14.930 15.975 9.734 1.00 18.08 192 LYS A N 1
ATOM 713 C CA . LYS A 1 94 ? -14.673 15.346 8.438 1.00 18.14 192 LYS A CA 1
ATOM 714 C C . LYS A 1 94 ? -14.311 13.918 8.746 1.00 16.02 192 LYS A C 1
ATOM 715 O O . LYS A 1 94 ? -13.157 13.561 8.790 1.00 23.91 192 LYS A O 1
ATOM 721 N N . PRO A 1 95 ? -15.337 13.141 9.038 1.00 14.68 193 PRO A N 1
ATOM 722 C CA . PRO A 1 95 ? -15.314 11.758 9.444 1.00 16.37 193 PRO A CA 1
ATOM 723 C C . PRO A 1 95 ? -14.452 10.867 8.604 1.00 20.86 193 PRO A C 1
ATOM 724 O O . PRO A 1 95 ? -13.925 9.866 9.090 1.00 19.99 193 PRO A O 1
ATOM 728 N N . LYS A 1 96 ? -14.330 11.212 7.330 1.00 19.19 194 LYS A N 1
ATOM 729 C CA . LYS A 1 96 ? -13.500 10.394 6.467 1.00 20.41 194 LYS A CA 1
ATOM 730 C C . LYS A 1 96 ? -12.098 10.956 6.347 1.00 30.37 194 LYS A C 1
ATOM 731 O O . LYS A 1 96 ? -11.221 10.293 5.789 1.00 24.20 194 LYS A O 1
ATOM 742 N N . GLY A 1 97 ? -11.887 12.184 6.844 1.00 18.13 195 GLY A N 1
ATOM 743 C CA . GLY A 1 97 ? -10.562 12.754 6.765 1.00 17.27 195 GLY A CA 1
ATOM 744 C C . GLY A 1 97 ? -10.235 13.341 5.384 1.00 20.63 195 GLY A C 1
ATOM 745 O O . GLY A 1 97 ? -10.787 12.973 4.362 1.00 19.84 195 GLY A O 1
ATOM 746 N N . CYS A 1 98 ? -9.300 14.273 5.362 1.00 20.91 196 CYS A N 1
ATOM 747 C CA . CYS A 1 98 ? -8.887 14.933 4.147 1.00 23.58 196 CYS A CA 1
ATOM 748 C C . CYS A 1 98 ? -7.665 15.797 4.410 1.00 32.42 196 CYS A C 1
ATOM 749 O O . CYS A 1 98 ? -7.146 15.813 5.530 1.00 25.48 196 CYS A O 1
ATOM 752 N N . ALA A 1 99 ? -7.218 16.504 3.370 1.00 24.11 197 ALA A N 1
ATOM 753 C CA . ALA A 1 99 ? -6.060 17.361 3.494 1.00 20.97 197 ALA A CA 1
ATOM 754 C C . ALA A 1 99 ? -6.500 18.610 4.230 1.00 18.33 197 ALA A C 1
ATOM 755 O O . ALA A 1 99 ? -7.611 19.067 3.982 1.00 17.72 197 ALA A O 1
ATOM 757 N N . ALA A 1 100 ? -5.653 19.174 5.104 1.00 18.07 198 ALA A N 1
ATOM 758 C CA . ALA A 1 100 ? -6.078 20.396 5.791 1.00 16.83 198 ALA A CA 1
ATOM 759 C C . ALA A 1 100 ? -6.491 21.464 4.783 1.00 24.32 198 ALA A C 1
ATOM 760 O O . ALA A 1 100 ? -7.424 22.247 4.984 1.00 20.95 198 ALA A O 1
ATOM 762 N N . GLN A 1 101 ? -5.756 21.483 3.662 1.00 26.41 199 GLN A N 1
ATOM 763 C CA . GLN A 1 101 ? -5.992 22.458 2.598 1.00 24.52 199 GLN A CA 1
ATOM 764 C C . GLN A 1 101 ? -7.395 22.400 2.013 1.00 18.84 199 GLN A C 1
ATOM 765 O O . GLN A 1 101 ? -7.991 23.436 1.685 1.00 21.80 199 GLN A O 1
ATOM 771 N N . GLU A 1 102 ? -7.905 21.171 1.888 1.00 16.31 200 GLU A N 1
ATOM 772 C CA . GLU A 1 102 ? -9.239 20.952 1.372 1.00 20.76 200 GLU A CA 1
ATOM 773 C C . GLU A 1 102 ? -10.314 21.504 2.300 1.00 20.63 200 GLU A C 1
ATOM 774 O O . GLU A 1 102 ? -11.302 22.047 1.796 1.00 20.01 200 GLU A O 1
ATOM 780 N N . ALA A 1 103 ? -10.125 21.334 3.631 1.00 19.76 201 ALA A N 1
ATOM 781 C CA . ALA A 1 103 ? -11.061 21.793 4.675 1.00 14.77 201 ALA A CA 1
ATOM 782 C C . ALA A 1 103 ? -11.048 23.305 4.688 1.00 16.05 201 ALA A C 1
ATOM 783 O O . ALA A 1 103 ? -12.061 23.992 4.684 1.00 19.22 201 ALA A O 1
ATOM 785 N N . ILE A 1 104 ? -9.844 23.867 4.643 1.00 16.29 202 ILE A N 1
ATOM 786 C CA . ILE A 1 104 ? -9.770 25.303 4.621 1.00 15.78 202 ILE A CA 1
ATOM 787 C C . ILE A 1 104 ? -10.420 25.870 3.361 1.00 18.45 202 ILE A C 1
ATOM 788 O O . ILE A 1 104 ? -11.056 26.937 3.398 1.00 20.21 202 ILE A O 1
ATOM 793 N N . ALA A 1 105 ? -10.219 25.200 2.222 1.00 16.34 203 ALA A N 1
ATOM 794 C CA . ALA A 1 105 ? -10.794 25.679 0.980 1.00 17.10 203 ALA A CA 1
ATOM 795 C C . ALA A 1 105 ? -12.302 25.713 1.115 1.00 21.73 203 ALA A C 1
ATOM 796 O O . ALA A 1 105 ? -12.982 26.648 0.679 1.00 20.30 203 ALA A O 1
ATOM 798 N N . GLU A 1 106 ? -12.811 24.672 1.744 1.00 14.64 204 GLU A N 1
ATOM 799 C CA . GLU A 1 106 ? -14.243 24.585 1.960 1.00 17.74 204 GLU A CA 1
ATOM 800 C C . GLU A 1 106 ? -14.664 25.711 2.861 1.00 20.97 204 GLU A C 1
ATOM 801 O O . GLU A 1 106 ? -15.643 26.392 2.605 1.00 18.31 204 GLU A O 1
ATOM 807 N N . LEU A 1 107 ? -13.926 25.898 3.954 1.00 19.00 205 LEU A N 1
ATOM 808 C CA . LEU A 1 107 ? -14.295 26.961 4.866 1.00 15.48 205 LEU A CA 1
ATOM 809 C C . LEU A 1 107 ? -14.295 28.291 4.131 1.00 19.66 205 LEU A C 1
ATOM 810 O O . LEU A 1 107 ? -15.118 29.178 4.391 1.00 21.68 205 LEU A O 1
ATOM 815 N N . GLN A 1 108 ? -13.342 28.477 3.213 1.00 15.71 206 GLN A N 1
ATOM 816 C CA . GLN A 1 108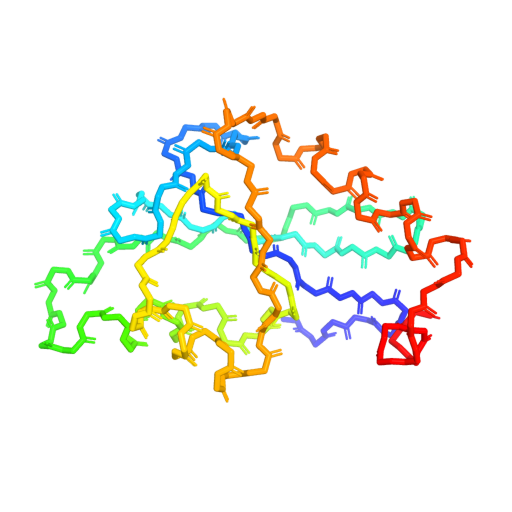 ? -13.303 29.738 2.487 1.00 18.56 206 GLN A CA 1
ATOM 817 C C . GLN A 1 108 ? -14.515 29.958 1.572 1.00 13.51 206 GLN A C 1
ATOM 818 O O . GLN A 1 108 ? -14.940 31.111 1.378 1.00 15.15 206 GLN A O 1
ATOM 824 N N . THR A 1 109 ? -15.071 28.878 1.037 1.00 12.50 207 THR A N 1
ATOM 825 C CA . THR A 1 109 ? -16.245 29.068 0.173 1.00 19.94 207 THR A CA 1
ATOM 826 C C . THR A 1 109 ? -17.392 29.727 0.948 1.00 26.97 207 THR A C 1
ATOM 827 O O . THR A 1 109 ? -18.219 30.490 0.412 1.00 21.57 207 THR A O 1
ATOM 831 N N . VAL A 1 110 ? -17.443 29.446 2.264 1.00 19.38 208 VAL A N 1
ATOM 832 C CA . VAL A 1 110 ? -18.460 30.058 3.113 1.00 14.73 208 VAL A CA 1
ATOM 833 C C . VAL A 1 110 ? -18.104 31.485 3.391 1.00 11.44 208 VAL A C 1
ATOM 834 O O . VAL A 1 110 ? -18.859 32.444 3.263 1.00 18.94 208 VAL A O 1
ATOM 838 N N . MET A 1 111 ? -16.864 31.648 3.792 1.00 14.61 209 MET A N 1
ATOM 839 C CA . MET A 1 111 ? -16.438 32.985 4.090 1.00 13.60 209 MET A CA 1
ATOM 840 C C . MET A 1 111 ? -16.639 33.882 2.899 1.00 30.56 209 MET A C 1
ATOM 841 O O . MET A 1 111 ? -17.078 35.016 3.062 1.00 30.53 209 MET A O 1
ATOM 846 N N . ALA A 1 112 ? -16.262 33.366 1.721 1.00 28.53 210 ALA A N 1
ATOM 847 C CA . ALA A 1 112 ? -16.349 34.179 0.511 1.00 26.43 210 ALA A CA 1
ATOM 848 C C . ALA A 1 112 ? -17.771 34.347 0.017 1.00 35.06 210 ALA A C 1
ATOM 849 O O . ALA A 1 112 ? -18.042 35.256 -0.756 1.00 28.77 210 ALA A O 1
ATOM 851 N N . GLY A 1 113 ? -18.681 33.461 0.412 1.00 35.07 211 GLY A N 1
ATOM 852 C CA . GLY A 1 113 ? -20.050 33.554 -0.078 1.00 31.93 211 GLY A CA 1
ATOM 853 C C . GLY A 1 113 ? -20.993 34.294 0.860 1.00 31.11 211 GLY A C 1
ATOM 854 O O . GLY A 1 113 ? -20.974 35.532 0.959 1.00 32.89 211 GLY A O 1
ATOM 855 N N . SER A 1 114 ? -21.821 33.511 1.558 1.00 26.08 212 SER A N 1
ATOM 856 C CA . SER A 1 114 ? -22.743 34.105 2.505 1.00 31.46 212 SER A CA 1
ATOM 857 C C . SER A 1 114 ? -22.489 33.609 3.918 1.00 26.57 212 SER A C 1
ATOM 858 O O . SER A 1 114 ? -23.222 32.793 4.474 1.00 21.57 212 SER A O 1
ATOM 861 N N . PRO A 1 115 ? -21.414 34.124 4.484 1.00 25.29 213 PRO A N 1
ATOM 862 C CA . PRO A 1 115 ? -21.088 33.741 5.837 1.00 24.22 213 PRO A CA 1
ATOM 863 C C . PRO A 1 115 ? -22.141 34.237 6.817 1.00 25.43 213 PRO A C 1
ATOM 864 O O . PRO A 1 115 ? -22.735 35.290 6.637 1.00 19.66 213 PRO A O 1
ATOM 868 N N . PRO A 1 116 ? -22.352 33.485 7.891 1.00 22.46 214 PRO A N 1
ATOM 869 C CA . PRO A 1 116 ? -23.260 33.940 8.900 1.00 19.12 214 PRO A CA 1
ATOM 870 C C . PRO A 1 116 ? -22.576 35.133 9.567 1.00 33.98 214 PRO A C 1
ATOM 871 O O . PRO A 1 116 ? -21.348 35.318 9.537 1.00 26.06 214 PRO A O 1
ATOM 875 N N . PRO A 1 117 ? -23.428 35.959 10.159 1.00 39.82 215 PRO A N 1
ATOM 876 C CA . PRO A 1 117 ? -23.060 37.188 10.824 1.00 40.56 215 PRO A CA 1
ATOM 877 C C . PRO A 1 117 ? -21.804 37.102 11.669 1.00 46.48 215 PRO A C 1
ATOM 878 O O . PRO A 1 117 ? -20.948 37.994 11.597 1.00 40.06 215 PRO A O 1
ATOM 882 N N . TRP A 1 118 ? -21.697 36.055 12.487 1.00 37.50 216 TRP A N 1
ATOM 883 C CA . TRP A 1 118 ? -20.522 35.919 13.325 1.00 31.72 216 TRP A CA 1
ATOM 884 C C . TRP A 1 118 ? -19.235 35.876 12.541 1.00 39.84 216 TRP A C 1
ATOM 885 O O . TRP A 1 118 ? -18.219 36.462 12.930 1.00 33.94 216 TRP A O 1
ATOM 896 N N . LEU A 1 119 ? -19.307 35.174 11.422 1.00 25.87 217 LEU A N 1
ATOM 897 C CA . LEU A 1 119 ? -18.174 35.013 10.556 1.00 19.20 217 LEU A CA 1
ATOM 898 C C . LEU A 1 119 ? -18.040 36.222 9.668 1.00 29.94 217 LEU A C 1
ATOM 899 O O . LEU A 1 119 ? -16.939 36.724 9.450 1.00 25.51 217 LEU A O 1
ATOM 904 N N . ALA A 1 120 ? -19.157 36.739 9.178 1.00 30.83 218 ALA A N 1
ATOM 905 C CA . ALA A 1 120 ? -19.086 37.916 8.323 1.00 27.17 218 ALA A CA 1
ATOM 906 C C . ALA A 1 120 ? -18.345 39.083 8.966 1.00 34.28 218 ALA A C 1
ATOM 907 O O . ALA A 1 120 ? -17.550 39.783 8.307 1.00 31.50 218 ALA A O 1
ATOM 909 N N . LYS A 1 121 ? -18.611 39.260 10.262 1.00 26.89 219 LYS A N 1
ATOM 910 C CA . LYS A 1 121 ? -18.038 40.340 11.048 1.00 31.37 219 LYS A CA 1
ATOM 911 C C . LYS A 1 121 ? -16.522 40.263 11.100 1.00 39.53 219 LYS A C 1
ATOM 912 O O . LYS A 1 121 ? -15.779 41.259 11.174 1.00 34.37 219 LYS A O 1
ATOM 918 N N . LEU A 1 122 ? -16.087 39.012 11.077 1.00 26.28 220 LEU A N 1
ATOM 919 C CA . LEU A 1 122 ? -14.686 38.689 11.185 1.00 28.41 220 LEU A CA 1
ATOM 920 C C . LEU A 1 122 ? -13.930 38.959 9.929 1.00 45.73 220 LEU A C 1
ATOM 921 O O . LEU A 1 122 ? -12.850 39.553 9.919 1.00 44.00 220 LEU A O 1
ATOM 926 N N . VAL A 1 123 ? -14.597 38.507 8.879 1.00 40.30 221 VAL A N 1
ATOM 927 C CA . VAL A 1 123 ? -14.153 38.632 7.516 1.00 88.21 221 VAL A CA 1
ATOM 928 C C . VAL A 1 123 ? -15.001 39.653 6.782 1.00 100.00 221 VAL A C 1
ATOM 929 O O . VAL A 1 123 ? -14.514 40.730 6.398 1.00 100.00 221 VAL A O 1
#